Protein AF-A0A535Q963-F1 (afdb_monomer)

Secondary structure (DSSP, 8-state):
--EEE--SSS--EE--SSHHHHHHHHGGGGGG----S-HHHHHHHHHHHHHHHHHHHS--------------PPP-

pLDDT: mean 79.44, std 16.98, range [43.72, 95.25]

Structure (mmCIF, N/CA/C/O backbone):
data_AF-A0A535Q963-F1
#
_entry.id   AF-A0A535Q963-F1
#
loop_
_atom_site.group_PDB
_atom_site.id
_atom_site.type_symbol
_atom_site.label_atom_id
_atom_site.label_alt_id
_atom_site.label_comp_id
_atom_site.label_asym_id
_atom_site.label_entity_id
_atom_site.label_seq_id
_atom_site.pdbx_PDB_ins_code
_atom_site.Cartn_x
_atom_site.Cartn_y
_atom_site.Cartn_z
_atom_site.occupancy
_atom_site.B_iso_or_equiv
_atom_site.auth_seq_id
_atom_site.auth_comp_id
_atom_site.auth_asym_id
_atom_site.auth_atom_id
_atom_site.pdbx_PDB_model_num
ATOM 1 N N . ASP A 1 1 ? 3.605 -3.863 16.054 1.00 51.44 1 ASP A N 1
ATOM 2 C CA . ASP A 1 1 ? 2.329 -4.534 15.737 1.00 51.44 1 ASP A CA 1
ATOM 3 C C . ASP A 1 1 ? 1.259 -3.503 15.391 1.00 51.44 1 ASP A C 1
ATOM 5 O O . ASP A 1 1 ? 0.994 -2.645 16.217 1.00 51.44 1 ASP A O 1
ATOM 9 N N . GLN A 1 2 ? 0.717 -3.530 14.165 1.00 65.75 2 GLN A N 1
ATOM 10 C CA . GLN A 1 2 ? -0.370 -2.648 13.665 1.00 65.75 2 GLN A CA 1
ATOM 11 C C . GLN A 1 2 ? -1.524 -3.470 13.051 1.00 65.75 2 GLN A C 1
ATOM 13 O O . GLN A 1 2 ? -2.275 -2.999 12.203 1.00 65.75 2 GLN A O 1
ATOM 18 N N . ILE A 1 3 ? -1.619 -4.749 13.420 1.00 69.56 3 ILE A N 1
ATOM 19 C CA . ILE A 1 3 ? -2.600 -5.672 12.851 1.00 69.56 3 ILE A CA 1
ATOM 20 C C . ILE A 1 3 ? -3.811 -5.696 13.762 1.00 69.56 3 ILE A C 1
ATOM 22 O O . ILE A 1 3 ? -3.689 -6.089 14.921 1.00 69.56 3 ILE A O 1
ATOM 26 N N . VAL A 1 4 ? -4.952 -5.289 13.219 1.00 74.00 4 VAL A N 1
ATOM 27 C CA . VAL A 1 4 ? -6.209 -5.223 13.965 1.00 74.00 4 VAL A CA 1
ATOM 28 C C . VAL A 1 4 ? -6.944 -6.549 13.856 1.00 74.00 4 VAL A C 1
ATOM 30 O O . VAL A 1 4 ? -7.342 -7.106 14.872 1.00 74.00 4 VAL A O 1
ATOM 33 N N . GLU A 1 5 ? -7.041 -7.117 12.650 1.00 77.12 5 GLU A N 1
ATOM 34 C CA . GLU A 1 5 ? -7.739 -8.388 12.436 1.00 77.12 5 GLU A CA 1
ATOM 35 C C . GLU A 1 5 ? -7.095 -9.251 11.345 1.00 77.12 5 GLU A C 1
ATOM 37 O O . GLU A 1 5 ? -6.542 -8.762 10.354 1.00 77.12 5 GLU A O 1
ATOM 42 N N . ARG A 1 6 ? -7.197 -10.573 11.532 1.00 80.19 6 ARG A N 1
ATOM 43 C CA . ARG A 1 6 ? -6.806 -11.602 10.559 1.00 80.19 6 ARG A 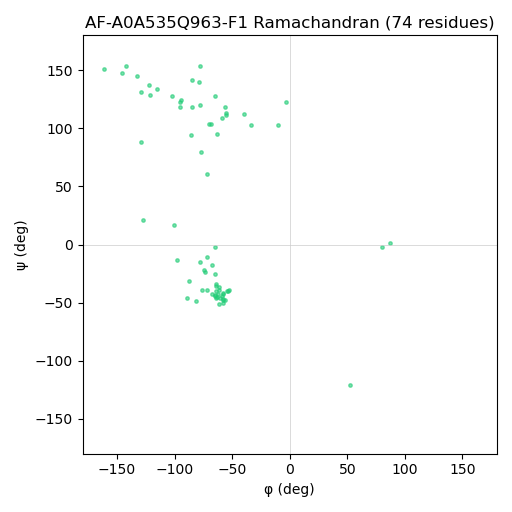CA 1
ATOM 44 C C . ARG A 1 6 ? -7.957 -12.597 10.371 1.00 80.19 6 ARG A C 1
ATOM 46 O O . ARG A 1 6 ? -7.973 -13.624 11.045 1.00 80.19 6 ARG A O 1
ATOM 53 N N . PRO A 1 7 ? -8.899 -12.337 9.451 1.00 74.69 7 PRO A N 1
ATOM 54 C CA . PRO A 1 7 ? -10.049 -13.212 9.194 1.00 74.69 7 PRO A CA 1
ATOM 55 C C . PRO A 1 7 ? -9.713 -14.610 8.629 1.00 74.69 7 PRO A C 1
ATOM 57 O O . PRO A 1 7 ? -10.611 -15.422 8.440 1.00 74.69 7 PRO A O 1
ATOM 60 N N . GLY A 1 8 ? -8.438 -14.930 8.367 1.00 74.88 8 GLY A N 1
ATOM 61 C CA . GLY A 1 8 ? -7.995 -16.290 8.016 1.00 74.88 8 GLY A CA 1
ATOM 62 C C . GLY A 1 8 ? -8.075 -16.650 6.528 1.00 74.88 8 GLY A C 1
ATOM 63 O O . GLY A 1 8 ? -7.684 -17.745 6.142 1.00 74.88 8 GLY A O 1
ATOM 64 N N . ASN A 1 9 ? -8.504 -15.721 5.675 1.00 84.00 9 ASN A N 1
ATOM 65 C CA . ASN A 1 9 ? -8.582 -15.867 4.214 1.00 84.00 9 ASN A CA 1
ATOM 66 C C . ASN A 1 9 ? -7.411 -15.190 3.468 1.00 84.00 9 ASN A C 1
ATOM 68 O O . ASN A 1 9 ? -7.515 -14.906 2.279 1.00 84.00 9 ASN A O 1
ATOM 72 N N . GLY A 1 10 ? -6.319 -14.874 4.169 1.00 83.69 10 GLY A N 1
ATOM 73 C CA . GLY A 1 10 ? -5.196 -14.110 3.613 1.00 83.69 10 GLY A CA 1
ATOM 74 C C . GLY A 1 10 ? -5.418 -12.594 3.567 1.00 83.69 10 GLY A C 1
ATOM 75 O O . GLY A 1 10 ? -4.496 -11.868 3.205 1.00 83.69 10 GLY A O 1
ATOM 76 N N . VAL A 1 11 ? -6.588 -12.101 3.985 1.00 88.25 11 VAL A N 1
ATOM 77 C CA . VAL A 1 11 ? -6.827 -10.671 4.208 1.00 88.25 11 VAL A CA 1
ATOM 78 C C . VAL A 1 11 ? -6.361 -10.296 5.611 1.00 88.25 11 VAL A C 1
ATOM 80 O O . VAL A 1 11 ? -6.524 -11.056 6.569 1.00 88.25 11 VAL A O 1
ATOM 83 N N . VAL A 1 12 ? -5.767 -9.112 5.726 1.00 89.81 12 VAL A N 1
ATOM 84 C CA . VAL A 1 12 ? -5.347 -8.521 6.996 1.00 89.81 12 VAL A CA 1
ATOM 85 C C . VAL A 1 12 ? -5.900 -7.107 7.058 1.00 89.81 12 VAL A C 1
ATOM 87 O O . VAL A 1 12 ? -5.741 -6.346 6.105 1.00 89.81 12 VAL A O 1
ATOM 90 N N . VAL A 1 13 ? -6.528 -6.762 8.179 1.00 90.62 13 VAL A N 1
ATOM 91 C CA . VAL A 1 13 ? -6.987 -5.397 8.446 1.00 90.62 13 VAL A CA 1
ATOM 92 C C . VAL A 1 13 ? -5.915 -4.686 9.260 1.00 90.62 13 VAL A C 1
ATOM 94 O O . VAL A 1 13 ? -5.503 -5.158 10.326 1.00 90.62 13 VAL A O 1
ATOM 97 N N . LEU A 1 14 ? -5.442 -3.567 8.724 1.00 89.94 14 LEU A N 1
ATOM 98 C CA . LEU A 1 14 ? -4.436 -2.710 9.335 1.00 89.94 14 LEU A CA 1
ATOM 99 C C . LEU A 1 14 ? -5.079 -1.365 9.635 1.00 89.94 14 LEU A C 1
ATOM 101 O O . LEU A 1 14 ? -5.745 -0.802 8.767 1.00 89.94 14 LEU A O 1
ATOM 105 N N . ASP A 1 15 ? -4.848 -0.857 10.838 1.00 89.94 15 ASP A N 1
ATOM 106 C CA . ASP A 1 15 ? -5.251 0.495 11.199 1.00 89.94 15 ASP A CA 1
ATOM 107 C C . ASP A 1 15 ? -4.034 1.411 11.164 1.00 89.94 15 ASP A C 1
ATOM 109 O O . ASP A 1 15 ? -2.978 1.112 11.734 1.00 89.94 15 ASP A O 1
ATOM 113 N N . PHE A 1 16 ? -4.185 2.515 10.440 1.00 87.06 16 PHE A N 1
ATOM 114 C CA . PHE A 1 16 ? -3.134 3.495 10.244 1.00 87.06 16 PHE A CA 1
ATOM 115 C C . PHE A 1 16 ? -3.613 4.854 10.739 1.00 87.06 16 PHE A C 1
ATOM 117 O O . PHE A 1 16 ? -4.710 5.283 10.392 1.00 87.06 16 PHE A O 1
ATOM 124 N N . PRO A 1 17 ? -2.755 5.607 11.446 1.00 87.12 17 PRO A N 1
ATOM 125 C CA . PRO A 1 17 ? -3.125 6.927 11.949 1.00 87.12 17 PRO A CA 1
ATOM 126 C C . PRO A 1 17 ? -3.333 7.962 10.830 1.00 87.12 17 PRO A C 1
ATOM 128 O O . PRO A 1 17 ? -3.897 9.024 11.075 1.00 87.12 17 PRO A O 1
ATOM 131 N N . ALA A 1 18 ? -2.830 7.692 9.618 1.00 88.88 18 ALA A N 1
ATOM 132 C CA . ALA A 1 18 ? -2.986 8.542 8.443 1.00 88.88 18 ALA A CA 1
ATOM 133 C C . ALA A 1 18 ? -2.710 7.767 7.144 1.00 88.88 18 ALA A C 1
ATOM 135 O O . ALA A 1 18 ? -1.824 6.907 7.103 1.00 88.88 18 ALA A O 1
ATOM 136 N N . ASP A 1 19 ? -3.357 8.172 6.047 1.00 88.75 19 ASP A N 1
ATOM 137 C CA . ASP A 1 19 ? -3.168 7.586 4.710 1.00 88.75 19 ASP A CA 1
ATOM 138 C C . ASP A 1 19 ? -1.705 7.579 4.263 1.00 88.75 19 ASP A C 1
ATOM 140 O O . ASP A 1 19 ? -1.217 6.612 3.682 1.00 88.75 19 ASP A O 1
ATOM 144 N N . GLN A 1 20 ? -0.971 8.657 4.549 1.00 90.94 20 GLN A N 1
ATOM 145 C CA . GLN A 1 20 ? 0.430 8.771 4.152 1.00 90.94 20 GLN A CA 1
ATOM 146 C C . GLN A 1 20 ? 1.306 7.709 4.837 1.00 90.94 20 GLN A C 1
ATOM 148 O O . GLN A 1 20 ? 2.240 7.206 4.215 1.00 90.94 20 GLN A O 1
ATOM 153 N N . ALA A 1 21 ? 0.986 7.332 6.080 1.00 91.06 21 ALA A N 1
ATOM 154 C CA . ALA A 1 21 ? 1.692 6.264 6.784 1.00 91.06 21 ALA A CA 1
ATOM 155 C C . ALA A 1 21 ? 1.431 4.902 6.123 1.00 91.06 21 A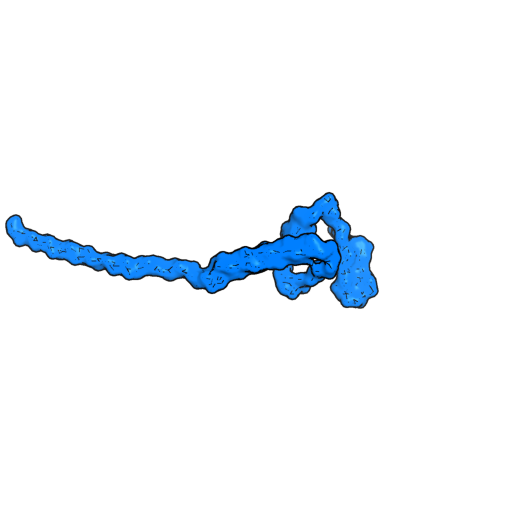LA A C 1
ATOM 157 O O . ALA A 1 21 ? 2.375 4.144 5.893 1.00 91.06 21 ALA A O 1
ATOM 158 N N . ALA A 1 22 ? 0.177 4.638 5.739 1.00 92.25 22 ALA A N 1
ATOM 159 C CA . ALA A 1 22 ? -0.195 3.433 5.003 1.00 92.25 22 ALA A CA 1
ATOM 160 C C . ALA A 1 22 ? 0.539 3.348 3.655 1.00 92.25 22 ALA A C 1
ATOM 162 O O . ALA A 1 22 ? 1.127 2.319 3.330 1.00 92.25 22 ALA A O 1
ATOM 163 N N . VAL A 1 23 ? 0.582 4.450 2.896 1.00 93.50 23 VAL A N 1
ATOM 164 C CA . VAL A 1 23 ? 1.311 4.522 1.618 1.00 93.50 23 VAL A CA 1
ATOM 165 C C . VAL A 1 23 ? 2.792 4.200 1.806 1.00 93.50 23 VAL A C 1
ATOM 167 O O . VAL A 1 23 ? 3.329 3.366 1.079 1.00 93.50 23 VAL A O 1
ATOM 170 N N . SER A 1 24 ? 3.454 4.842 2.771 1.00 92.56 24 SER A N 1
ATOM 171 C CA . SER A 1 24 ? 4.883 4.638 3.025 1.00 92.56 24 SER A CA 1
ATOM 172 C C . SER A 1 24 ? 5.212 3.200 3.417 1.00 92.56 24 SER A C 1
ATOM 174 O O . SER A 1 24 ? 6.253 2.688 3.007 1.00 92.56 24 SER A O 1
ATOM 176 N N . LEU A 1 25 ? 4.332 2.545 4.177 1.00 92.50 25 LEU A N 1
ATOM 177 C CA . LEU A 1 25 ? 4.531 1.159 4.583 1.00 92.50 25 LEU A CA 1
ATOM 178 C C . LEU A 1 25 ? 4.245 0.173 3.442 1.00 92.50 25 LEU A C 1
ATOM 180 O O . LEU A 1 25 ? 4.973 -0.804 3.296 1.00 92.50 25 LEU A O 1
ATOM 184 N N . LEU A 1 26 ? 3.211 0.415 2.632 1.00 93.00 26 LEU A N 1
ATOM 185 C CA . LEU A 1 26 ? 2.733 -0.542 1.628 1.00 93.00 26 LEU A CA 1
ATOM 186 C C . LEU A 1 26 ? 3.444 -0.431 0.273 1.00 93.00 26 LEU A C 1
ATOM 188 O O . LEU A 1 26 ? 3.620 -1.444 -0.403 1.00 93.00 26 LEU A O 1
ATOM 192 N N . ALA A 1 27 ? 3.891 0.763 -0.128 1.00 92.25 27 ALA A N 1
ATOM 193 C CA . ALA A 1 27 ? 4.526 0.979 -1.431 1.00 92.25 27 ALA A CA 1
ATOM 194 C C . ALA A 1 27 ? 5.717 0.037 -1.740 1.00 92.25 27 ALA A C 1
ATOM 196 O O . ALA A 1 27 ? 5.794 -0.442 -2.874 1.00 92.25 27 ALA A O 1
ATOM 197 N N . PRO A 1 28 ? 6.614 -0.298 -0.786 1.00 91.69 28 PRO A N 1
ATOM 198 C CA . PRO A 1 28 ? 7.746 -1.191 -1.046 1.00 91.69 28 PRO A CA 1
ATOM 199 C C . PRO A 1 28 ? 7.359 -2.631 -1.404 1.00 91.69 28 PRO A C 1
ATOM 201 O O . PRO A 1 28 ? 8.125 -3.319 -2.075 1.00 91.69 28 PRO A O 1
ATOM 204 N N . PHE A 1 29 ? 6.186 -3.103 -0.972 1.00 92.44 29 PHE A N 1
ATOM 205 C CA . PHE A 1 29 ? 5.744 -4.475 -1.240 1.00 92.44 29 PHE A CA 1
ATOM 206 C C . PHE A 1 29 ? 5.315 -4.681 -2.698 1.00 92.44 29 PHE A C 1
ATOM 208 O O . PHE A 1 29 ? 5.347 -5.809 -3.200 1.00 92.44 29 PHE A O 1
ATOM 215 N N . GLY A 1 30 ? 4.932 -3.605 -3.392 1.00 88.81 30 GLY A N 1
ATOM 216 C CA . GLY A 1 30 ? 4.542 -3.642 -4.797 1.00 88.81 30 GLY A CA 1
ATOM 217 C C . GLY A 1 30 ? 3.461 -4.689 -5.069 1.00 88.81 30 GLY A C 1
ATOM 218 O O . GLY A 1 30 ? 2.389 -4.650 -4.483 1.00 88.81 30 GLY A O 1
ATOM 219 N N . ARG A 1 31 ? 3.758 -5.645 -5.958 1.00 89.12 31 ARG A N 1
ATOM 220 C CA . ARG A 1 31 ? 2.811 -6.690 -6.394 1.00 89.12 31 ARG A CA 1
ATOM 221 C C . ARG A 1 31 ? 2.498 -7.762 -5.343 1.00 89.12 31 ARG A C 1
ATOM 223 O O . ARG A 1 31 ? 1.644 -8.602 -5.593 1.00 89.12 31 ARG A O 1
ATOM 230 N N . SER A 1 32 ? 3.236 -7.800 -4.235 1.00 90.62 32 SER A N 1
ATOM 231 C CA . SER A 1 32 ? 3.077 -8.838 -3.208 1.00 90.62 32 SER A CA 1
ATOM 232 C C . SER A 1 32 ? 1.875 -8.594 -2.298 1.00 90.62 32 SER A C 1
ATOM 234 O O . SER A 1 32 ? 1.473 -9.498 -1.571 1.00 90.62 32 SER A O 1
ATOM 236 N N . VAL A 1 33 ? 1.322 -7.380 -2.313 1.00 91.94 33 VAL A N 1
ATOM 237 C CA . VAL A 1 33 ? 0.151 -6.995 -1.524 1.00 91.94 33 VAL A CA 1
ATOM 238 C C . VAL A 1 33 ? -0.841 -6.263 -2.415 1.00 91.94 33 VAL A C 1
ATOM 240 O O . VAL A 1 33 ? -0.456 -5.495 -3.295 1.00 91.94 33 VAL A O 1
ATOM 243 N N . GLU A 1 34 ? -2.125 -6.472 -2.157 1.00 92.19 34 GLU A N 1
ATOM 244 C CA . GLU A 1 34 ? -3.204 -5.724 -2.789 1.00 92.19 34 GLU A CA 1
ATOM 245 C C . GLU A 1 34 ? -4.021 -5.028 -1.703 1.00 92.19 34 GLU A C 1
ATOM 247 O O . GLU A 1 34 ? -4.440 -5.646 -0.725 1.00 92.19 34 GLU A O 1
ATOM 252 N N . VAL A 1 35 ? -4.226 -3.721 -1.864 1.00 93.88 35 VAL A N 1
ATOM 253 C CA . VAL A 1 35 ? -5.109 -2.949 -0.988 1.00 93.88 35 VAL A CA 1
ATOM 254 C C . VAL A 1 35 ? -6.522 -3.091 -1.519 1.00 93.88 35 VA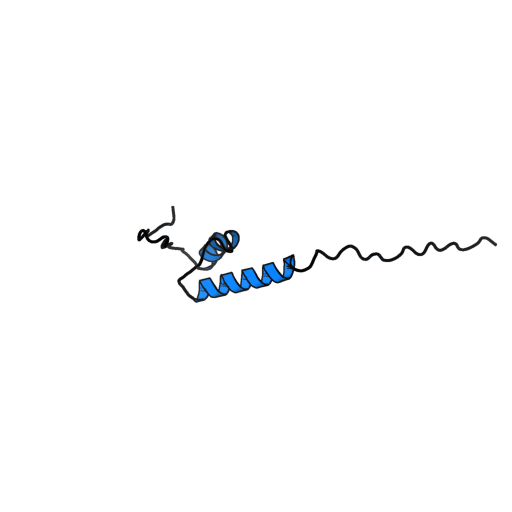L A C 1
ATOM 256 O O . VAL A 1 35 ? -6.787 -2.668 -2.640 1.00 93.88 35 VAL A O 1
ATOM 259 N N . LEU A 1 36 ? -7.419 -3.665 -0.721 1.00 93.31 36 LEU A N 1
ATOM 260 C CA . LEU A 1 36 ? -8.832 -3.798 -1.077 1.00 93.31 36 LEU A CA 1
ATOM 261 C C . LEU A 1 36 ? -9.585 -2.492 -0.803 1.00 93.31 36 LEU A C 1
ATOM 263 O O . LEU A 1 36 ? -10.250 -1.963 -1.689 1.00 93.31 36 LEU A O 1
ATOM 267 N N . GLU A 1 37 ? -9.398 -1.937 0.394 1.00 91.31 37 GLU A N 1
ATOM 268 C CA . GLU A 1 37 ? -9.991 -0.680 0.845 1.00 91.31 37 GLU A CA 1
ATOM 269 C C . GLU A 1 37 ? -8.988 0.115 1.702 1.00 91.31 37 GLU A C 1
ATOM 271 O O . GLU A 1 37 ? -8.100 -0.486 2.315 1.00 91.31 37 GLU A O 1
ATOM 276 N N . PRO A 1 38 ? -9.105 1.455 1.760 1.00 92.00 38 PRO A N 1
ATOM 277 C CA . PRO A 1 38 ? -10.037 2.289 0.997 1.00 92.00 38 PRO A CA 1
ATOM 278 C C . PRO A 1 38 ? -9.591 2.511 -0.462 1.00 92.00 38 PRO A C 1
ATOM 280 O O . PRO A 1 38 ? -8.400 2.534 -0.784 1.00 92.00 38 PRO A O 1
ATOM 283 N N . ASP A 1 39 ? -10.555 2.754 -1.357 1.00 94.12 39 ASP A N 1
ATOM 284 C CA . ASP A 1 39 ? -10.322 2.975 -2.795 1.00 94.12 39 ASP A CA 1
ATOM 285 C C . ASP A 1 39 ? -9.290 4.069 -3.101 1.00 94.12 39 ASP A C 1
ATOM 287 O O . ASP A 1 39 ? -8.482 3.943 -4.026 1.00 94.12 39 ASP A O 1
ATOM 291 N N . ALA A 1 40 ? -9.310 5.156 -2.325 1.00 93.06 40 ALA A N 1
ATOM 292 C CA . ALA A 1 40 ? -8.387 6.272 -2.491 1.00 93.06 40 ALA A CA 1
ATOM 293 C C . ALA A 1 40 ? -6.926 5.840 -2.278 1.00 93.06 40 ALA A C 1
ATOM 295 O O . ALA A 1 40 ? -6.056 6.190 -3.080 1.00 93.06 40 ALA A O 1
ATOM 296 N N . LEU A 1 41 ? -6.668 5.018 -1.254 1.00 93.81 41 LEU A N 1
ATOM 297 C CA . LEU A 1 41 ? -5.339 4.485 -0.959 1.00 93.81 41 LEU A CA 1
ATOM 298 C C . LEU A 1 41 ? -4.859 3.560 -2.082 1.00 93.81 41 LEU A C 1
ATOM 300 O O . LEU A 1 41 ? -3.731 3.699 -2.565 1.00 93.81 41 LEU A O 1
ATOM 304 N N . ARG A 1 42 ? -5.741 2.674 -2.560 1.00 94.69 42 ARG A N 1
AT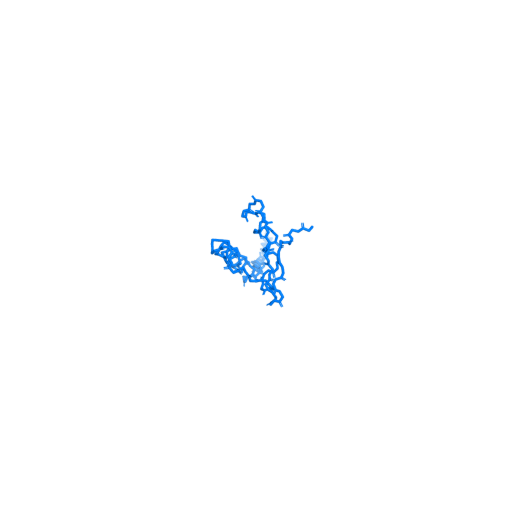OM 305 C CA . ARG A 1 42 ? -5.465 1.789 -3.699 1.00 94.69 42 ARG A CA 1
ATOM 306 C C . ARG A 1 42 ? -5.064 2.581 -4.947 1.00 94.69 42 ARG A C 1
ATOM 308 O O . ARG A 1 42 ? -4.054 2.272 -5.582 1.00 94.69 42 ARG A O 1
ATOM 315 N N . ARG A 1 43 ? -5.815 3.636 -5.288 1.00 94.56 43 ARG A N 1
ATOM 316 C CA . ARG A 1 43 ? -5.513 4.505 -6.442 1.00 94.56 43 ARG A CA 1
ATOM 317 C C . ARG A 1 43 ? -4.173 5.222 -6.285 1.00 94.56 43 ARG A C 1
ATOM 319 O O . ARG A 1 43 ? -3.379 5.206 -7.225 1.00 94.56 43 ARG A O 1
ATOM 326 N N . ARG A 1 44 ? -3.899 5.778 -5.101 1.00 94.62 44 ARG A N 1
ATOM 327 C CA . ARG A 1 44 ? -2.639 6.471 -4.781 1.00 94.62 44 ARG A CA 1
ATOM 328 C C . ARG A 1 44 ? 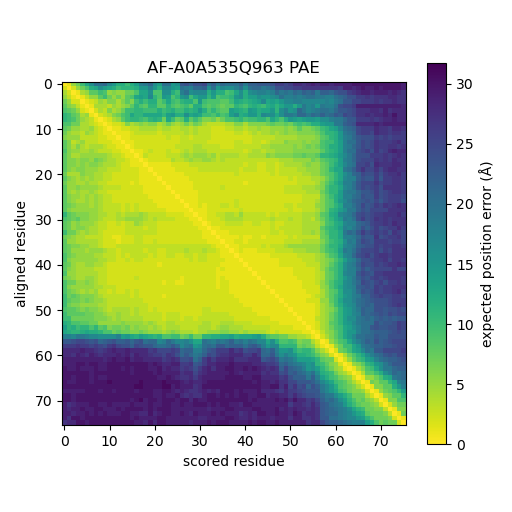-1.429 5.552 -4.973 1.00 94.62 44 ARG A C 1
ATOM 330 O O . ARG A 1 44 ? -0.459 5.937 -5.622 1.00 94.62 44 ARG A O 1
ATOM 337 N N . LEU A 1 45 ? -1.492 4.322 -4.460 1.00 94.94 45 LEU A N 1
ATOM 338 C CA . LEU A 1 45 ? -0.428 3.328 -4.649 1.00 94.94 45 LEU A CA 1
ATOM 339 C C . LEU A 1 45 ? -0.260 2.942 -6.126 1.00 94.94 45 LEU A C 1
ATOM 341 O O . LEU A 1 45 ? 0.867 2.843 -6.610 1.00 94.94 45 LEU A O 1
ATOM 345 N N . GLY A 1 46 ? -1.364 2.800 -6.865 1.00 94.00 46 GLY A N 1
ATOM 346 C CA . GLY A 1 46 ? -1.331 2.557 -8.308 1.00 94.00 46 GLY A CA 1
ATOM 347 C C . GLY A 1 46 ? -0.661 3.688 -9.101 1.00 94.00 46 GLY A C 1
ATOM 348 O O . GLY A 1 46 ? 0.094 3.427 -10.037 1.00 94.00 46 GLY A O 1
ATOM 349 N N . GLU A 1 47 ? -0.889 4.948 -8.728 1.00 95.25 47 GLU A N 1
ATOM 350 C CA . GLU A 1 47 ? -0.212 6.106 -9.328 1.00 95.25 47 GLU A CA 1
ATOM 351 C C . GLU A 1 47 ? 1.293 6.099 -9.067 1.00 95.25 47 GLU A C 1
ATOM 353 O O . GLU A 1 47 ? 2.066 6.253 -10.014 1.00 95.25 47 GLU A O 1
ATOM 358 N N . ILE A 1 48 ? 1.706 5.843 -7.823 1.00 93.81 48 ILE A N 1
ATOM 359 C CA . ILE A 1 48 ? 3.123 5.707 -7.458 1.00 93.81 48 ILE A CA 1
ATOM 360 C C . ILE A 1 48 ? 3.767 4.585 -8.278 1.00 93.81 48 ILE A C 1
ATOM 362 O O . ILE A 1 48 ? 4.810 4.790 -8.897 1.00 93.81 48 ILE A O 1
ATOM 366 N N . GLY A 1 49 ? 3.120 3.420 -8.357 1.00 92.56 49 GLY A N 1
ATOM 367 C CA . GLY A 1 49 ? 3.605 2.291 -9.150 1.00 92.56 49 GLY A CA 1
ATOM 368 C C . GLY A 1 49 ? 3.785 2.638 -10.631 1.00 92.56 49 GLY A C 1
ATOM 369 O O . GLY A 1 49 ? 4.808 2.287 -11.223 1.00 92.56 49 GLY A O 1
ATOM 370 N N . ARG A 1 50 ? 2.842 3.379 -11.231 1.00 93.69 50 ARG A N 1
ATOM 371 C CA . ARG A 1 50 ? 2.952 3.859 -12.621 1.00 93.69 50 ARG A CA 1
ATOM 372 C C . ARG A 1 50 ? 4.098 4.852 -12.808 1.00 93.69 50 ARG A C 1
ATOM 374 O O . ARG A 1 50 ? 4.847 4.720 -13.774 1.00 93.69 50 ARG A O 1
ATOM 381 N N . GLN A 1 51 ? 4.264 5.805 -11.891 1.00 92.69 51 GLN A N 1
ATOM 382 C CA . GLN A 1 51 ? 5.365 6.771 -11.936 1.00 92.69 51 GLN A CA 1
ATOM 383 C C . GLN A 1 51 ? 6.717 6.065 -11.839 1.00 92.69 51 GLN A C 1
ATOM 385 O O . GLN A 1 51 ? 7.564 6.248 -12.711 1.00 92.69 51 GLN A O 1
ATOM 390 N N . LEU A 1 52 ? 6.901 5.193 -10.846 1.00 90.25 52 LEU A N 1
ATOM 391 C CA . LEU A 1 52 ? 8.134 4.420 -10.693 1.00 90.25 52 LEU A CA 1
ATOM 392 C C . LEU A 1 52 ? 8.400 3.558 -11.928 1.00 90.25 52 LEU A C 1
ATOM 394 O O . LEU A 1 52 ? 9.511 3.563 -12.452 1.00 90.25 52 LEU A O 1
ATOM 398 N N . SER A 1 53 ? 7.371 2.891 -12.453 1.00 89.94 53 SER A N 1
ATOM 399 C CA . SER A 1 53 ? 7.497 2.129 -13.696 1.00 89.94 53 SER A CA 1
ATOM 400 C C . SER A 1 53 ? 7.964 3.017 -14.847 1.00 89.94 53 SER A C 1
ATOM 402 O O . SER A 1 53 ? 8.869 2.618 -15.563 1.00 89.94 53 SER A O 1
ATOM 404 N N . SER A 1 54 ? 7.441 4.238 -15.002 1.00 90.81 54 SER A N 1
ATOM 405 C CA . SER A 1 54 ? 7.922 5.155 -16.047 1.00 90.81 54 SER A CA 1
ATOM 406 C C . SER A 1 54 ? 9.384 5.580 -15.863 1.00 90.81 54 SER A C 1
ATOM 408 O O . SER A 1 54 ? 10.103 5.686 -16.852 1.00 90.81 54 SER A O 1
ATOM 410 N N . PHE A 1 55 ? 9.848 5.767 -14.622 1.00 88.62 55 PHE A N 1
ATOM 411 C CA . PHE A 1 55 ? 11.235 6.155 -14.347 1.00 88.62 55 PHE A CA 1
ATOM 412 C C . PHE A 1 55 ? 12.228 5.021 -14.603 1.00 88.62 55 PHE A C 1
ATOM 414 O O . PHE A 1 55 ? 13.316 5.266 -15.119 1.00 88.62 55 PHE A O 1
ATOM 421 N N . TYR A 1 56 ? 11.856 3.788 -14.257 1.00 85.69 56 TYR A N 1
ATOM 422 C CA . TYR A 1 56 ? 12.747 2.629 -14.343 1.00 85.69 56 TYR A CA 1
ATOM 423 C C . TYR A 1 56 ? 12.552 1.778 -15.608 1.00 85.69 56 TYR A C 1
ATOM 425 O O . TYR A 1 56 ? 13.410 0.952 -15.910 1.00 85.69 56 TYR A O 1
ATOM 433 N N . ALA A 1 57 ? 11.463 1.959 -16.365 1.00 77.75 57 ALA A N 1
ATOM 434 C CA . ALA A 1 57 ? 11.255 1.275 -17.647 1.00 77.75 57 ALA A CA 1
ATOM 435 C C . ALA A 1 57 ? 12.129 1.844 -18.770 1.00 77.75 57 ALA A C 1
ATOM 437 O O . ALA A 1 57 ? 12.385 1.155 -19.758 1.00 77.75 57 ALA A O 1
ATOM 438 N N . VAL A 1 58 ? 12.597 3.087 -18.636 1.00 69.19 58 VAL A N 1
ATOM 439 C CA . VAL A 1 58 ? 13.586 3.643 -19.556 1.00 69.19 58 VAL A CA 1
ATOM 440 C C . VAL A 1 58 ? 14.944 3.057 -19.164 1.00 69.19 58 VAL A C 1
ATOM 442 O O . VAL A 1 58 ? 15.371 3.271 -18.026 1.00 69.19 58 VAL A O 1
ATOM 445 N N . PRO A 1 59 ? 15.654 2.329 -20.051 1.00 59.19 59 PRO A N 1
ATOM 446 C CA . PRO A 1 59 ? 17.035 1.962 -19.773 1.00 59.19 59 PRO A CA 1
ATOM 447 C C . PRO A 1 59 ? 17.781 3.265 -19.504 1.00 59.19 59 PRO A C 1
ATOM 449 O O . PRO A 1 59 ? 17.772 4.145 -20.366 1.00 59.19 59 PRO A O 1
ATOM 452 N N . MET A 1 60 ? 18.334 3.412 -18.291 1.00 57.28 60 MET A N 1
ATOM 453 C CA . MET A 1 60 ? 19.097 4.592 -17.880 1.00 57.28 60 MET A CA 1
ATOM 454 C C . MET A 1 60 ? 19.951 5.028 -19.056 1.00 57.28 60 MET A C 1
ATOM 456 O O . MET A 1 60 ? 20.813 4.254 -19.469 1.00 57.28 60 MET A O 1
ATOM 460 N N . SER A 1 61 ? 19.618 6.197 -19.619 1.00 55.97 61 SER A N 1
ATOM 461 C CA . SER A 1 61 ? 20.191 6.746 -20.845 1.00 55.97 61 SER A CA 1
ATOM 462 C C . SER A 1 61 ? 21.651 6.334 -20.946 1.00 55.97 61 SER A C 1
ATOM 464 O O . SER A 1 61 ? 22.505 6.820 -20.199 1.00 55.97 61 SER A O 1
ATOM 466 N N . SER A 1 62 ? 21.923 5.346 -21.801 1.00 55.03 62 SER A N 1
ATOM 467 C CA . SER A 1 62 ? 23.281 4.968 -22.136 1.00 55.03 62 SER A CA 1
ATOM 468 C C . SER A 1 62 ? 23.932 6.247 -22.627 1.00 55.03 62 SER A C 1
ATOM 470 O O . SER A 1 62 ? 23.493 6.786 -23.643 1.00 55.03 62 SER A O 1
ATOM 472 N N . LYS A 1 63 ? 24.884 6.751 -21.826 1.00 54.44 63 LYS A N 1
ATOM 473 C CA . LYS A 1 63 ? 25.872 7.801 -22.111 1.00 54.44 63 LYS A CA 1
ATOM 474 C C . LYS A 1 63 ? 25.770 8.284 -23.560 1.00 54.44 63 LYS A C 1
ATOM 476 O O . LYS A 1 63 ? 25.974 7.444 -24.441 1.00 54.44 63 LYS A O 1
ATOM 481 N N . PRO A 1 64 ? 25.543 9.580 -23.851 1.00 47.97 64 PRO A N 1
ATOM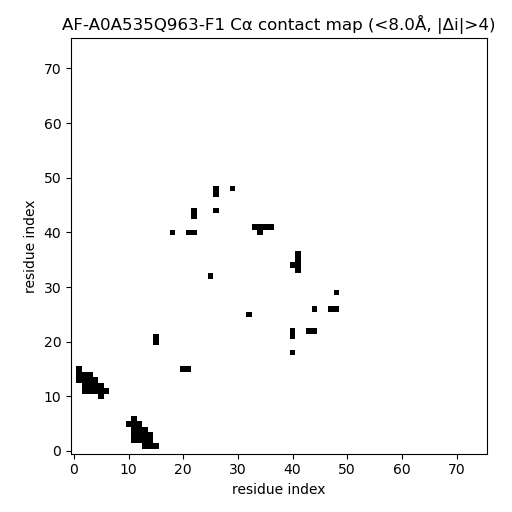 482 C CA . PRO A 1 64 ? 25.612 10.023 -25.232 1.00 47.97 64 PRO A CA 1
ATOM 483 C C . PRO A 1 64 ? 26.989 9.623 -25.765 1.00 47.97 64 PRO A C 1
ATOM 485 O O . PRO A 1 64 ? 28.016 10.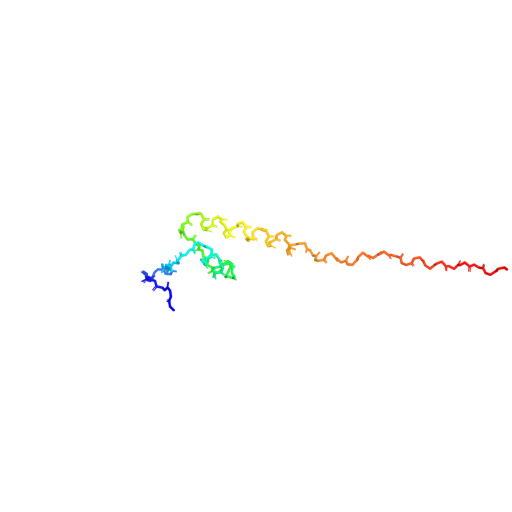114 -25.296 1.00 47.97 64 PRO A O 1
ATOM 488 N N . ALA A 1 65 ? 27.013 8.691 -26.719 1.00 57.41 65 ALA A N 1
ATOM 489 C CA . ALA A 1 65 ? 28.187 8.348 -27.504 1.00 57.41 65 ALA A CA 1
ATOM 490 C C . ALA A 1 65 ? 28.457 9.514 -28.469 1.00 57.41 65 ALA A C 1
ATOM 492 O O . ALA A 1 65 ? 28.393 9.396 -29.690 1.00 57.41 65 ALA A O 1
ATOM 493 N N . GLY A 1 66 ? 28.702 10.692 -27.897 1.00 49.16 66 GLY A N 1
ATOM 494 C CA . GLY A 1 66 ? 29.107 11.904 -28.579 1.00 49.16 66 GLY A CA 1
ATOM 495 C C . GLY A 1 66 ? 30.581 11.796 -28.919 1.00 49.16 66 GLY A C 1
ATOM 496 O O . GLY A 1 66 ? 31.435 12.296 -28.198 1.00 49.16 66 GLY A O 1
ATOM 497 N N . ARG A 1 67 ? 30.851 11.070 -30.003 1.00 54.06 67 ARG A N 1
ATOM 498 C CA . ARG A 1 67 ? 32.051 11.085 -30.846 1.00 54.06 67 ARG A CA 1
ATOM 499 C C . ARG A 1 67 ? 33.018 12.245 -30.535 1.00 54.06 67 ARG A C 1
ATOM 501 O O . ARG A 1 67 ? 32.811 13.362 -31.004 1.00 54.06 67 ARG A O 1
ATOM 508 N N . LEU A 1 68 ? 34.113 11.947 -29.828 1.00 55.22 68 LEU A N 1
ATOM 509 C CA . LEU A 1 68 ? 35.280 12.824 -29.714 1.00 55.22 68 LEU A CA 1
ATOM 510 C C . LEU A 1 68 ? 35.889 12.992 -31.117 1.00 55.22 68 LEU A C 1
ATOM 512 O O . LEU A 1 68 ? 36.651 12.143 -31.584 1.00 55.22 68 LEU A O 1
ATOM 516 N N . LYS A 1 69 ? 35.524 14.061 -31.833 1.00 57.53 69 LYS A N 1
ATOM 517 C CA . LYS A 1 69 ? 36.283 14.480 -33.013 1.00 57.53 69 LYS A CA 1
ATOM 518 C C . LYS A 1 69 ? 37.617 15.026 -32.506 1.00 57.53 69 LYS A C 1
ATOM 520 O O . LYS A 1 69 ? 37.671 16.125 -31.969 1.00 57.53 69 LYS A O 1
ATOM 525 N N . ARG A 1 70 ? 38.682 14.231 -32.644 1.00 47.22 70 ARG A N 1
ATOM 526 C CA . ARG A 1 70 ? 40.061 14.723 -32.555 1.00 47.22 70 ARG A CA 1
ATOM 527 C C . ARG A 1 70 ? 40.230 15.798 -33.628 1.00 47.22 70 ARG A C 1
ATOM 529 O O . ARG A 1 70 ? 40.253 15.466 -34.809 1.00 47.22 70 ARG A O 1
ATOM 536 N N . CYS A 1 71 ? 40.328 17.060 -33.223 1.00 45.88 71 CYS A N 1
ATOM 537 C CA . CYS A 1 71 ? 40.956 18.075 -34.055 1.00 45.88 71 CYS A CA 1
ATOM 538 C C . CYS A 1 71 ? 42.445 17.731 -34.121 1.00 45.88 71 CYS A C 1
ATOM 540 O O . CYS A 1 71 ? 43.174 17.904 -33.148 1.00 45.88 71 CYS A O 1
ATOM 542 N N . THR A 1 72 ? 42.884 17.177 -35.244 1.00 54.94 72 THR A N 1
ATOM 543 C CA . THR A 1 72 ? 44.267 17.331 -35.687 1.00 54.94 72 THR A CA 1
ATOM 544 C C . THR A 1 72 ? 44.300 18.632 -36.471 1.00 54.94 72 THR A C 1
ATOM 546 O O . THR A 1 72 ? 43.929 18.639 -37.643 1.00 54.94 72 THR A O 1
ATOM 549 N N . GLU A 1 73 ? 44.650 19.730 -35.806 1.00 48.09 73 GLU A N 1
ATOM 550 C CA .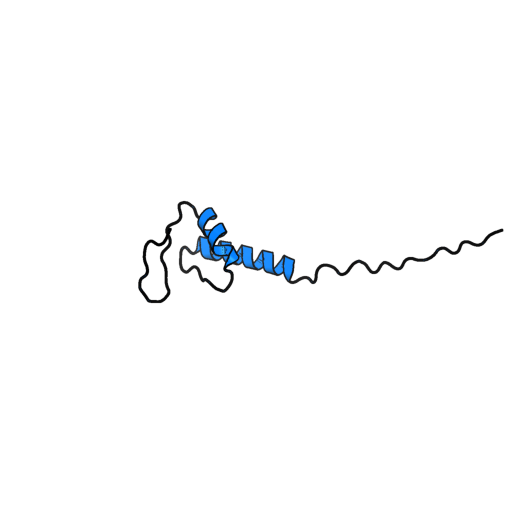 GLU A 1 73 ? 45.041 20.945 -36.511 1.00 48.09 73 GLU A CA 1
ATOM 551 C C . GLU A 1 73 ? 46.561 20.949 -36.640 1.00 48.09 73 GLU A C 1
ATOM 553 O O . GLU A 1 73 ? 47.308 20.712 -35.687 1.00 48.09 73 GLU A O 1
ATOM 558 N N . THR A 1 74 ? 46.961 21.071 -37.894 1.00 46.91 74 THR A N 1
ATOM 559 C CA . THR A 1 74 ? 48.289 20.898 -38.449 1.00 46.91 74 THR A CA 1
ATOM 560 C C . THR A 1 74 ? 49.126 22.143 -38.182 1.00 46.91 74 THR A C 1
ATOM 562 O O . THR A 1 74 ? 48.647 23.265 -38.276 1.00 46.91 74 THR A O 1
ATOM 565 N N . LYS A 1 75 ? 50.390 21.905 -37.850 1.00 43.72 75 LYS A N 1
ATOM 566 C CA . LYS A 1 75 ? 51.466 22.883 -37.710 1.00 43.72 75 LYS A CA 1
ATOM 567 C C . LYS A 1 75 ? 51.779 23.537 -39.060 1.00 43.72 75 LYS A C 1
ATOM 569 O O . LYS A 1 75 ? 52.096 22.796 -39.988 1.00 43.72 75 LYS A O 1
ATOM 574 N N . GLU A 1 76 ? 51.797 24.868 -39.105 1.00 52.28 76 GLU A N 1
ATOM 575 C CA . GLU A 1 76 ? 52.611 25.678 -40.028 1.00 52.28 76 GLU A CA 1
ATOM 576 C C . GLU A 1 76 ? 53.331 26.776 -39.239 1.00 52.28 76 GLU A C 1
ATOM 578 O O . GLU A 1 76 ? 52.684 27.400 -38.366 1.00 52.28 76 GLU A O 1
#

Solvent-accessible surface area (backbone atoms only — not comparable to full-atom values): 5164 Å² total; per-residue (Å²): 140,56,73,75,45,69,87,77,80,84,53,70,44,68,70,63,101,41,71,68,59,47,49,68,66,50,58,83,53,51,90,80,57,80,68,82,71,57,64,68,59,38,51,54,51,51,50,52,52,52,52,52,45,61,66,66,68,47,74,76,76,75,68,84,85,71,75,82,76,77,81,83,80,79,90,128

Radius of gyration: 24.1 Å; Cα contacts (8 Å, |Δi|>4): 35; chains: 1; bounding box: 63×42×56 Å

Foldseek 3Di:
DQWDDDPPPPDTDGDDPDLVVVLVVCLVCPPVDADPDDPVSNVVSVVVVVVVCVVVVPPPPDPPPPDPPPPPDDDD

Mean predicted aligned error: 12.27 Å

Nearest PDB structures (foldseek):
  5b2g-assembly3_E  TM=4.083E-01  e=1.680E+00  Tequatrovirus T4
  8j07-assembly1_t0  TM=2.992E-01  e=2.375E+00  Homo sapiens
  7ped-assembly1_A  TM=2.481E-01  e=8.860E+00  Homo sapiens

Sequence (76 aa):
DQIVERPGNGV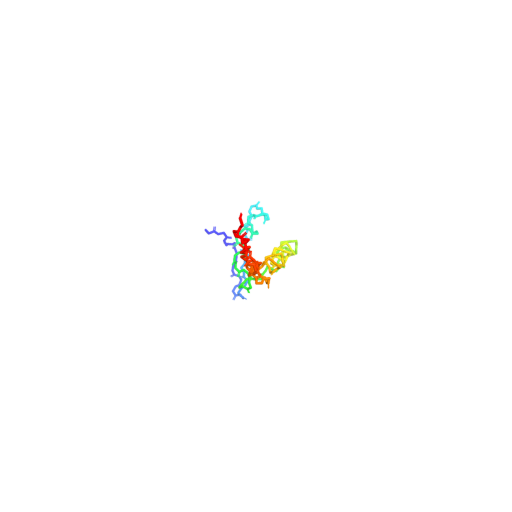VVLDFPADQAAVSLLAPFGRSVEVLEPDALRRRLGEIGRQLSSFYAVPMSSKPAGRLKRCTETKE